Protein AF-A0A661R1H3-F1 (afdb_monomer_lite)

pLDDT: mean 83.52, std 19.3, range [31.16, 98.06]

Secondary structure (DSSP, 8-state):
------TTS-HHHHHHHHHHHHHHHHHHHHHHHTTPPP-TTTT---TTS-HHHHHHHHHHHHT-----GGGGGSS--HHHHHHHHHHHTT-EEEEE-SS-TTT-SEEEE--SS--EEEEETTS-HHHHHHHHHHHHHHHHHT--EEETS----S-TTHHHHHHHHHHHHHHHHT-

Foldseek 3Di:
DDDDDDPQADPLRVVVVVVVVVVLVVQLVVLVVVVHDFQCLFQQDDLPDDLLVVLVVVCVLLVHDPDDPVVVPPDDLVLVSLQVSCVVSQEAEAEDQSDDVLSFQKWWDEDRRYTYIYGYPVDPSVSRLLSVQLRVLCRSNNHTDTPNGDDPPPDVPPVVSSNVSSNSNSVSNVD

Sequence (175 aa):
LPGDVSTDFSPKLRYLIRRSRMRQEWLKEMQEFRGAQPLAYVASAGVNESIPELASRVRDLLGVSIAPRASWRQNHNPLRTWIDAVEKAGTFVFQSSDVNQDKMRGFALIDHLAPVILINGKDPSQARSFTLFHEFSHILLGKPGVSNVRFAYQGMGDTAQIEVFSNALAAEVLA

Radius of gyration: 16.46 Å; chains: 1; bounding box: 38×59×33 Å

Structure (mmCIF, N/CA/C/O backbone):
data_AF-A0A661R1H3-F1
#
_entry.id   AF-A0A661R1H3-F1
#
loop_
_atom_site.group_PDB
_atom_site.id
_atom_site.type_symbol
_atom_site.label_atom_id
_atom_site.label_alt_id
_atom_site.label_comp_id
_atom_site.label_asym_id
_atom_site.label_entity_id
_atom_site.label_seq_id
_atom_site.pdbx_PDB_ins_code
_atom_site.Cartn_x
_atom_site.Cartn_y
_atom_site.Cartn_z
_atom_site.occupancy
_atom_site.B_iso_or_equiv
_atom_site.auth_seq_id
_atom_site.auth_comp_id
_atom_site.auth_asym_id
_atom_site.auth_atom_id
_atom_site.pdbx_PDB_model_num
ATOM 1 N N . LEU A 1 1 ? -5.051 34.933 -16.926 1.00 34.53 1 LEU A N 1
ATOM 2 C CA . LEU A 1 1 ? -5.548 33.539 -16.946 1.00 34.53 1 LEU A CA 1
ATOM 3 C C . LEU A 1 1 ? -4.639 32.730 -16.034 1.00 34.53 1 LEU A C 1
ATOM 5 O O . LEU A 1 1 ? -3.515 32.474 -16.449 1.00 34.53 1 LEU A O 1
ATOM 9 N N . PRO A 1 2 ? -5.005 32.474 -14.770 1.00 35.66 2 PRO A N 1
ATOM 10 C CA . PRO A 1 2 ? -4.028 31.967 -13.821 1.00 35.66 2 PRO A CA 1
ATOM 11 C C . PRO A 1 2 ? -4.166 30.460 -13.592 1.00 35.66 2 PRO A C 1
ATOM 13 O O . PRO A 1 2 ? -5.233 29.983 -13.217 1.00 35.66 2 PRO A O 1
ATOM 16 N N . GLY A 1 3 ? -3.037 29.765 -13.744 1.00 31.16 3 GLY A N 1
ATOM 17 C CA . GLY A 1 3 ? -2.741 28.516 -13.0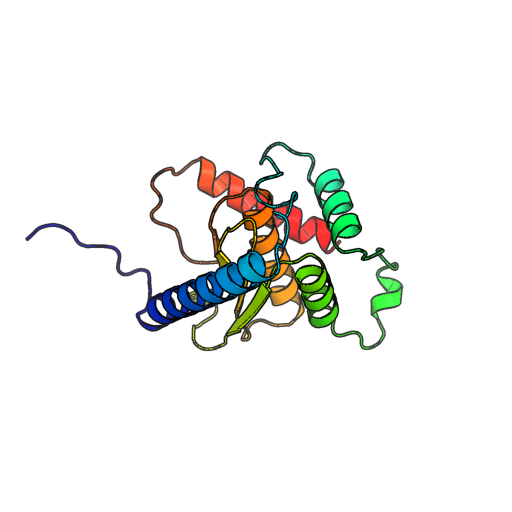43 1.00 31.16 3 GLY A CA 1
ATOM 18 C C . GLY A 1 3 ? -2.737 27.275 -13.923 1.00 31.16 3 GLY A C 1
ATOM 19 O O . GLY A 1 3 ? -3.716 26.543 -13.956 1.00 31.16 3 GLY A O 1
ATOM 20 N N . ASP A 1 4 ? -1.616 27.023 -14.593 1.00 40.38 4 ASP A N 1
ATOM 21 C CA . ASP A 1 4 ? -1.276 25.738 -15.204 1.00 40.38 4 ASP A CA 1
ATOM 22 C C . ASP A 1 4 ? -1.210 24.653 -14.109 1.00 40.38 4 ASP A C 1
ATOM 24 O O . ASP A 1 4 ? -0.231 24.534 -13.368 1.00 40.38 4 ASP A O 1
ATOM 28 N N . VAL A 1 5 ? -2.311 23.918 -13.924 1.00 39.88 5 VAL A N 1
ATOM 29 C CA . VAL A 1 5 ? -2.402 22.813 -12.963 1.00 39.88 5 VAL A CA 1
ATOM 30 C C . VAL A 1 5 ? -1.885 21.546 -13.645 1.00 39.88 5 VAL A C 1
ATOM 32 O O . VAL A 1 5 ? -2.637 20.867 -14.335 1.00 39.88 5 VAL A O 1
ATOM 35 N N . SER A 1 6 ? -0.596 21.255 -13.445 1.00 42.56 6 SER A N 1
ATOM 36 C CA . SER A 1 6 ? 0.076 19.950 -13.597 1.00 42.56 6 SER A CA 1
ATOM 37 C C . SER A 1 6 ? -0.531 18.971 -14.625 1.00 42.56 6 SER A C 1
ATOM 39 O O . SER A 1 6 ? -1.478 18.224 -14.366 1.00 42.56 6 SER A O 1
ATOM 41 N N . THR A 1 7 ? 0.119 18.884 -15.782 1.00 46.47 7 THR A N 1
ATOM 42 C CA . THR A 1 7 ? -0.123 17.923 -16.872 1.00 46.47 7 THR A CA 1
ATOM 43 C C . THR A 1 7 ? 0.238 16.459 -16.539 1.00 46.47 7 THR A C 1
ATOM 45 O O . THR A 1 7 ? 0.216 15.607 -17.428 1.00 46.47 7 THR A O 1
ATOM 48 N N . ASP A 1 8 ? 0.541 16.119 -15.279 1.00 57.91 8 ASP A N 1
ATOM 49 C CA . ASP A 1 8 ? 1.274 14.886 -14.939 1.00 57.91 8 ASP A CA 1
ATOM 50 C C . ASP A 1 8 ? 0.393 13.622 -14.805 1.00 57.91 8 ASP A C 1
ATOM 52 O O . ASP A 1 8 ? 0.844 12.493 -15.004 1.00 57.91 8 ASP A O 1
ATOM 56 N N . PHE A 1 9 ? -0.914 13.777 -14.568 1.00 67.25 9 PHE A N 1
ATOM 57 C CA . PHE A 1 9 ? -1.843 12.642 -14.531 1.00 67.25 9 PHE A CA 1
ATOM 58 C C . PHE A 1 9 ? -2.568 12.464 -15.869 1.00 67.25 9 PHE A C 1
ATOM 60 O O . PHE A 1 9 ? -3.327 13.327 -16.311 1.00 67.25 9 PHE A O 1
ATOM 67 N N . SER A 1 10 ? -2.429 11.295 -16.501 1.00 80.94 10 SER A N 1
ATOM 68 C CA . SER A 1 10 ? -3.278 10.966 -17.655 1.00 80.94 10 SER A CA 1
ATOM 69 C C . SER A 1 10 ? -4.758 10.863 -17.229 1.00 80.94 10 SER A C 1
ATOM 71 O O . SER A 1 10 ? -5.041 10.440 -16.102 1.00 80.94 10 SER A O 1
ATOM 73 N N . PRO A 1 11 ? -5.734 11.176 -18.107 1.00 86.56 11 PRO A N 1
ATOM 74 C CA . PRO A 1 11 ? -7.157 10.981 -17.809 1.00 86.56 11 PRO A CA 1
ATOM 75 C C . PRO A 1 11 ? -7.484 9.561 -17.325 1.00 86.56 11 PRO A C 1
ATOM 77 O O . PRO A 1 11 ? -8.294 9.385 -16.416 1.00 86.56 11 PRO A O 1
ATOM 80 N N . LYS A 1 12 ? -6.792 8.555 -17.878 1.00 87.50 12 LYS A N 1
ATOM 81 C CA . LYS A 1 12 ? -6.911 7.150 -17.468 1.00 87.50 12 LYS A CA 1
ATOM 82 C C . LYS A 1 12 ? -6.473 6.933 -16.020 1.00 87.50 12 LYS A C 1
ATOM 84 O O . LYS A 1 12 ? -7.169 6.247 -15.278 1.00 87.50 12 LYS A O 1
ATOM 89 N N . LEU A 1 13 ? -5.363 7.542 -15.601 1.00 86.44 13 LEU A N 1
ATOM 90 C CA . LEU A 1 13 ? -4.878 7.415 -14.228 1.00 86.44 13 LEU A CA 1
ATOM 91 C C . LEU A 1 13 ? -5.797 8.128 -13.228 1.00 86.44 13 LEU A C 1
ATOM 93 O O . LEU A 1 13 ? -6.135 7.545 -12.202 1.00 86.44 13 LEU A O 1
ATOM 97 N N . ARG A 1 14 ? -6.292 9.333 -13.552 1.00 87.50 14 ARG A N 1
ATOM 98 C CA . ARG A 1 14 ? -7.302 10.014 -12.715 1.00 87.50 14 ARG A CA 1
ATOM 99 C C . ARG A 1 14 ? -8.565 9.174 -12.549 1.00 87.50 14 ARG A C 1
ATOM 101 O O . ARG A 1 14 ? -9.081 9.042 -11.441 1.00 87.50 14 ARG A O 1
ATOM 108 N N . TYR A 1 15 ? -9.053 8.595 -13.646 1.00 90.50 15 TYR A N 1
ATOM 109 C CA . TYR A 1 15 ? -10.211 7.709 -13.613 1.00 90.50 15 TYR A CA 1
ATOM 110 C C . TYR A 1 15 ? -9.959 6.483 -12.729 1.00 90.50 15 TYR A C 1
ATOM 112 O O . TYR A 1 15 ? -10.816 6.135 -11.917 1.00 90.50 15 TYR A O 1
ATOM 120 N N . LEU A 1 16 ? -8.781 5.864 -12.843 1.00 91.19 16 LEU A N 1
ATOM 121 C CA . LEU A 1 16 ? -8.407 4.703 -12.041 1.00 91.19 16 LEU A CA 1
ATOM 122 C C . LEU A 1 16 ? -8.353 5.032 -10.544 1.00 91.19 16 LEU A C 1
ATOM 124 O O . LEU A 1 16 ? -8.956 4.309 -9.757 1.00 91.19 16 LEU A O 1
ATOM 128 N N . ILE A 1 17 ? -7.717 6.143 -10.160 1.00 89.62 17 ILE A N 1
ATOM 129 C CA . ILE A 1 17 ? -7.661 6.599 -8.761 1.00 89.62 17 ILE A CA 1
ATOM 130 C C . ILE A 1 17 ? -9.072 6.849 -8.225 1.00 89.62 17 ILE A C 1
ATOM 132 O O . ILE A 1 17 ? -9.422 6.351 -7.157 1.00 89.62 17 ILE A O 1
ATOM 136 N N . ARG A 1 18 ? -9.919 7.559 -8.983 1.00 91.06 18 ARG A N 1
ATOM 137 C CA . ARG A 1 18 ? -11.317 7.801 -8.596 1.00 91.06 18 ARG A CA 1
ATOM 138 C C . ARG A 1 18 ? -12.083 6.491 -8.408 1.00 91.06 18 ARG A C 1
ATOM 140 O O . ARG A 1 18 ? -12.797 6.339 -7.423 1.00 91.06 18 ARG A O 1
ATOM 147 N N . ARG A 1 19 ? -11.921 5.535 -9.329 1.00 94.38 19 ARG A N 1
ATOM 148 C CA . ARG A 1 19 ? -12.550 4.208 -9.240 1.00 94.38 19 ARG A CA 1
ATOM 149 C C . ARG A 1 19 ? -12.089 3.445 -8.000 1.00 94.38 19 ARG A C 1
ATOM 151 O O . ARG A 1 19 ? -12.924 2.844 -7.335 1.00 94.38 19 ARG A O 1
ATOM 158 N N . SER A 1 20 ? -10.798 3.480 -7.679 1.00 93.75 20 SER A N 1
ATOM 159 C CA . SER A 1 20 ? -10.266 2.823 -6.483 1.00 93.75 20 SER A CA 1
ATOM 160 C C . SER A 1 20 ? -10.758 3.475 -5.192 1.00 93.75 20 SER A C 1
ATOM 162 O O . SER A 1 20 ? -11.108 2.748 -4.272 1.00 93.75 20 SER A O 1
ATOM 164 N N . ARG A 1 21 ? -10.887 4.809 -5.141 1.00 93.38 21 ARG A N 1
ATOM 165 C CA . ARG A 1 21 ? -11.481 5.509 -3.987 1.00 93.38 21 ARG A CA 1
ATOM 166 C C . ARG A 1 21 ? -12.943 5.130 -3.761 1.00 93.38 21 ARG A C 1
ATOM 168 O O . ARG A 1 21 ? -13.314 4.827 -2.639 1.00 93.38 21 ARG A O 1
ATOM 175 N N . MET A 1 22 ? -13.751 5.064 -4.822 1.00 95.81 22 MET A N 1
ATOM 176 C CA . MET A 1 22 ? -15.145 4.609 -4.698 1.00 95.81 22 MET A CA 1
ATOM 177 C C . MET A 1 22 ? -15.237 3.166 -4.177 1.00 95.81 22 MET A C 1
ATOM 179 O O . MET A 1 22 ? -16.116 2.852 -3.385 1.00 95.81 22 MET A O 1
ATOM 183 N N . ARG A 1 23 ? -14.322 2.283 -4.600 1.00 96.88 23 ARG A N 1
ATOM 184 C CA . ARG A 1 23 ? -14.252 0.910 -4.074 1.00 96.88 23 ARG A CA 1
ATOM 185 C C . ARG A 1 23 ? -13.825 0.872 -2.611 1.00 96.88 23 ARG A C 1
ATOM 187 O O . ARG A 1 23 ? -14.380 0.080 -1.865 1.00 96.88 23 ARG A O 1
ATOM 194 N N . GLN A 1 24 ? -12.848 1.692 -2.227 1.00 97.38 24 GLN A N 1
ATOM 195 C CA . GLN A 1 24 ? -12.394 1.795 -0.844 1.00 97.38 24 GLN A CA 1
ATOM 196 C C . GLN A 1 24 ? -13.538 2.215 0.079 1.00 97.38 24 GLN A C 1
ATOM 198 O O . GLN A 1 24 ? -13.718 1.587 1.113 1.00 97.38 24 GLN A O 1
ATOM 203 N N . GLU A 1 25 ? -14.328 3.214 -0.322 1.00 97.38 25 GLU A N 1
ATOM 204 C CA . GLU A 1 25 ? -15.476 3.676 0.464 1.00 97.38 25 GLU A CA 1
ATOM 205 C C . GLU A 1 25 ? -16.484 2.545 0.690 1.00 97.38 25 GLU A C 1
ATOM 207 O O . GLU A 1 25 ? -16.840 2.237 1.820 1.00 97.38 25 GLU A O 1
ATOM 212 N N . TRP A 1 26 ? -16.849 1.827 -0.373 1.00 98.00 26 TRP A N 1
ATOM 213 C CA . TRP A 1 26 ? -17.760 0.690 -0.254 1.00 98.00 26 TRP A CA 1
ATOM 214 C C . TRP A 1 26 ? -17.197 -0.447 0.619 1.00 98.00 26 TRP A C 1
ATOM 216 O O . TRP A 1 26 ? -17.920 -1.064 1.401 1.00 98.00 26 TRP A O 1
ATOM 226 N N . LEU A 1 27 ? -15.896 -0.735 0.510 1.00 97.81 27 LEU A N 1
ATOM 227 C CA . LEU A 1 27 ? -15.231 -1.712 1.375 1.00 97.81 27 LEU A CA 1
ATOM 228 C C . LEU A 1 27 ? -15.247 -1.265 2.836 1.00 97.81 27 LEU A C 1
ATOM 230 O O . LEU A 1 27 ? -15.504 -2.081 3.715 1.00 97.81 27 LEU A O 1
ATOM 234 N N . LYS A 1 28 ? -15.005 0.020 3.093 1.00 97.12 28 LYS A N 1
ATOM 235 C CA . LYS A 1 28 ? -15.057 0.604 4.428 1.00 97.12 28 LYS A CA 1
ATOM 236 C C . LYS A 1 28 ? -16.452 0.478 5.033 1.00 97.12 28 LYS A C 1
ATOM 238 O O . LYS A 1 28 ? -16.563 -0.080 6.119 1.00 97.12 28 LYS A O 1
ATOM 243 N N . GLU A 1 29 ? -17.498 0.873 4.307 1.00 98.00 29 GLU A N 1
ATOM 244 C CA . GLU A 1 29 ? -18.895 0.705 4.735 1.00 98.00 29 GLU A CA 1
ATOM 245 C C . GLU A 1 29 ? -19.200 -0.760 5.098 1.00 98.00 29 GLU A C 1
ATOM 247 O O . GLU A 1 29 ? -19.844 -1.051 6.107 1.00 98.00 29 GLU A O 1
ATOM 252 N N . MET A 1 30 ? -18.693 -1.717 4.310 1.00 97.62 30 MET A N 1
ATOM 253 C CA . MET A 1 30 ? -18.850 -3.147 4.596 1.00 97.62 30 MET A CA 1
ATOM 254 C C . MET A 1 30 ? -18.109 -3.598 5.858 1.00 97.62 30 MET A C 1
ATOM 256 O O . MET A 1 30 ? -18.624 -4.437 6.601 1.00 97.62 30 MET A O 1
ATOM 260 N N . GLN A 1 31 ? -16.913 -3.070 6.106 1.00 97.62 31 GLN A N 1
ATOM 261 C CA . GLN A 1 31 ? -16.124 -3.371 7.302 1.00 97.62 31 GLN A CA 1
ATOM 262 C C . GLN A 1 31 ? -16.777 -2.775 8.555 1.00 97.62 31 GLN A C 1
ATOM 264 O O . GLN A 1 31 ? -16.898 -3.466 9.568 1.00 97.62 31 GLN A O 1
ATOM 269 N N . GLU A 1 32 ? -17.282 -1.544 8.464 1.00 97.38 32 GLU A N 1
ATOM 270 C CA . GLU A 1 32 ? -18.050 -0.879 9.520 1.00 97.38 32 GLU A CA 1
ATOM 271 C C . GLU A 1 32 ? -19.331 -1.653 9.849 1.00 97.38 32 GLU A C 1
ATOM 273 O O . GLU A 1 32 ? -19.580 -1.967 11.013 1.00 97.38 32 GLU A O 1
ATOM 278 N N . PHE A 1 33 ? -20.096 -2.061 8.831 1.00 97.69 33 PHE A N 1
ATOM 279 C CA . PHE A 1 33 ? -21.304 -2.873 9.010 1.00 97.69 33 PHE A CA 1
ATOM 280 C C . PHE A 1 33 ? -21.024 -4.208 9.721 1.00 97.69 33 PHE A C 1
ATOM 282 O O . PHE A 1 33 ? -21.853 -4.700 10.485 1.00 97.69 33 PHE A O 1
ATOM 289 N N . ARG A 1 34 ? -19.845 -4.798 9.495 1.00 96.44 34 ARG A N 1
ATOM 290 C CA . ARG A 1 34 ? -19.401 -6.041 10.150 1.00 96.44 34 ARG A CA 1
ATOM 291 C C . ARG A 1 34 ? -18.824 -5.829 11.553 1.00 96.44 34 ARG A C 1
ATOM 293 O O . ARG A 1 34 ? -18.462 -6.813 12.193 1.00 96.44 34 ARG A O 1
ATOM 300 N N . GLY A 1 35 ? -18.707 -4.588 12.025 1.00 96.56 35 GLY A N 1
ATOM 301 C CA . GLY A 1 35 ? -18.064 -4.272 13.302 1.00 96.56 35 GLY A CA 1
ATOM 302 C C . GLY A 1 35 ? -16.561 -4.573 13.315 1.00 96.56 35 GLY A C 1
ATOM 303 O O . GLY A 1 35 ? -16.006 -4.901 14.369 1.00 96.56 35 GLY A O 1
ATOM 304 N N . ALA A 1 36 ? -15.906 -4.508 12.150 1.00 96.12 36 ALA A N 1
ATOM 305 C CA . ALA A 1 36 ? -14.471 -4.730 12.039 1.00 96.12 36 ALA A CA 1
ATOM 306 C C . ALA A 1 36 ? -13.698 -3.720 12.898 1.00 96.12 36 ALA A C 1
ATOM 308 O O . ALA A 1 36 ? -14.075 -2.554 13.015 1.00 96.12 36 ALA A O 1
ATOM 309 N N . GLN A 1 37 ? -12.603 -4.177 13.500 1.00 97.38 37 GLN A N 1
ATOM 310 C CA . GLN A 1 37 ? -11.733 -3.310 14.285 1.00 97.38 37 GLN A CA 1
ATOM 311 C C . GLN A 1 37 ? -10.684 -2.635 13.390 1.00 97.38 37 GLN A C 1
ATOM 313 O O . GLN A 1 37 ? -10.247 -3.248 12.411 1.00 97.38 37 GLN A O 1
ATOM 318 N N . PRO A 1 38 ? -10.247 -1.409 13.732 1.00 97.44 38 PRO A N 1
ATOM 319 C CA . PRO A 1 38 ? -9.137 -0.747 13.060 1.00 97.44 38 PRO A CA 1
ATOM 320 C C . PRO A 1 38 ? -7.877 -1.618 13.008 1.00 97.44 38 PRO A C 1
ATOM 322 O O . PRO A 1 38 ? -7.456 -2.208 14.005 1.00 97.44 38 PRO A O 1
ATOM 325 N N . LEU A 1 39 ? -7.247 -1.662 11.840 1.00 97.81 39 LEU A N 1
ATOM 326 C CA . LEU A 1 39 ? -5.999 -2.366 11.593 1.00 97.81 39 LEU A CA 1
ATOM 327 C C . LEU A 1 39 ? -4.845 -1.605 12.253 1.00 97.81 39 LEU A C 1
ATOM 329 O O . LEU A 1 39 ? -4.475 -0.509 11.829 1.00 97.81 39 LEU A O 1
ATOM 333 N N . ALA A 1 40 ? -4.263 -2.208 13.290 1.00 97.31 40 ALA A N 1
ATOM 334 C CA . ALA A 1 40 ? -3.260 -1.571 14.143 1.00 97.31 40 ALA A CA 1
ATOM 335 C C . ALA A 1 40 ? -1.924 -1.261 13.442 1.00 97.31 40 ALA A C 1
ATOM 337 O O . ALA A 1 40 ? -1.156 -0.453 13.951 1.00 97.31 40 ALA A O 1
ATOM 338 N N . TYR A 1 41 ? -1.634 -1.894 12.299 1.00 97.50 41 TYR A N 1
ATOM 339 C CA . TYR A 1 41 ? -0.405 -1.643 11.536 1.00 97.50 41 TYR A CA 1
ATOM 340 C C . TYR A 1 41 ? -0.498 -0.420 10.614 1.00 97.50 41 TYR A C 1
ATOM 342 O O . TYR A 1 41 ? 0.518 0.057 10.112 1.00 97.50 41 TYR A O 1
ATOM 350 N N . VAL A 1 42 ? -1.702 0.087 10.340 1.00 96.69 42 VAL A N 1
ATOM 351 C CA . VAL A 1 42 ? -1.863 1.276 9.497 1.00 96.69 42 VAL A CA 1
ATOM 352 C C . VAL A 1 42 ? -1.354 2.485 10.277 1.00 96.69 42 VAL A C 1
ATOM 354 O O . VAL A 1 42 ? -1.774 2.700 11.412 1.00 96.69 42 VAL A O 1
ATOM 357 N N . ALA A 1 43 ? -0.463 3.274 9.668 1.00 95.12 43 ALA A N 1
ATOM 358 C CA . ALA A 1 43 ? 0.199 4.414 10.312 1.00 95.12 43 ALA A CA 1
ATOM 359 C C . ALA A 1 43 ? 0.961 4.061 11.610 1.00 95.12 43 ALA A C 1
ATOM 361 O O . ALA A 1 43 ? 1.087 4.896 12.506 1.00 95.12 43 ALA A O 1
ATOM 362 N N . SER A 1 44 ? 1.460 2.827 11.727 1.00 96.19 44 SER A N 1
ATOM 363 C CA . SER A 1 44 ? 2.173 2.345 12.913 1.00 96.19 44 SER A CA 1
ATOM 364 C C . SER A 1 44 ? 3.696 2.468 12.827 1.00 96.19 44 SER A C 1
ATOM 366 O O . SER A 1 44 ? 4.368 2.087 13.784 1.00 96.19 44 SER A O 1
ATOM 368 N N . ALA A 1 45 ? 4.247 2.885 11.682 1.00 95.62 45 ALA A N 1
ATOM 369 C CA . ALA A 1 45 ? 5.685 2.933 11.439 1.00 95.62 45 ALA A CA 1
ATOM 370 C C . ALA A 1 45 ? 6.216 4.362 11.244 1.00 95.62 45 ALA A C 1
ATOM 372 O O . ALA A 1 45 ? 5.534 5.231 10.700 1.00 95.62 45 ALA A O 1
ATOM 373 N N . GLY A 1 46 ? 7.469 4.588 11.639 1.00 92.62 46 GLY A N 1
ATOM 374 C CA . GLY A 1 46 ? 8.226 5.813 11.379 1.00 92.62 46 GLY A CA 1
ATOM 375 C C . GLY A 1 46 ? 9.406 5.602 10.426 1.00 92.62 46 GLY A C 1
ATOM 376 O O . GLY A 1 46 ? 10.060 4.564 10.441 1.00 92.62 46 GLY A O 1
ATOM 377 N N . VAL A 1 47 ? 9.753 6.636 9.650 1.00 91.88 47 VAL A N 1
ATOM 378 C CA . VAL A 1 47 ? 10.874 6.611 8.677 1.00 91.88 47 VAL A CA 1
ATOM 379 C C . VAL A 1 47 ? 12.269 6.438 9.300 1.00 91.88 47 VAL A C 1
ATOM 381 O O . VAL A 1 47 ? 13.245 6.259 8.577 1.00 91.88 47 VAL A O 1
ATOM 384 N N . ASN A 1 48 ? 12.373 6.505 10.629 1.00 92.38 48 ASN A N 1
ATOM 385 C CA . ASN A 1 48 ? 13.619 6.322 11.378 1.00 92.38 48 ASN A CA 1
ATOM 386 C C . ASN A 1 48 ? 13.735 4.921 12.009 1.00 92.38 48 ASN A C 1
ATOM 388 O O . ASN A 1 48 ? 14.692 4.665 12.737 1.00 92.38 48 ASN A O 1
ATOM 392 N N . GLU A 1 49 ? 12.762 4.031 11.787 1.00 93.94 49 GLU A N 1
ATOM 393 C CA . GLU A 1 49 ? 12.823 2.653 12.283 1.00 93.94 49 GLU A CA 1
ATOM 394 C C . GLU A 1 49 ? 13.888 1.821 11.560 1.00 93.94 49 GLU A C 1
ATOM 396 O O . GLU A 1 49 ? 14.223 2.053 10.396 1.00 93.94 49 GLU A O 1
ATOM 401 N N . SER A 1 50 ? 14.400 0.807 12.258 1.00 97.00 50 SER A N 1
ATOM 402 C CA . SER A 1 50 ? 15.317 -0.181 11.694 1.00 97.00 50 SER A CA 1
ATOM 403 C C . SER A 1 50 ? 14.610 -0.998 10.609 1.00 97.00 50 SER A C 1
ATOM 405 O O . SER A 1 50 ? 13.665 -1.737 10.889 1.00 97.00 50 SER A O 1
ATOM 407 N N . ILE A 1 51 ? 15.079 -0.881 9.361 1.00 97.50 51 ILE A N 1
ATOM 408 C CA . ILE A 1 51 ? 14.521 -1.609 8.210 1.00 97.50 51 ILE A CA 1
ATOM 409 C C . ILE A 1 51 ? 14.504 -3.135 8.437 1.00 97.50 51 ILE A C 1
ATOM 411 O O . ILE A 1 51 ? 13.447 -3.728 8.213 1.00 97.50 51 ILE A O 1
ATOM 415 N N . PRO A 1 52 ? 15.580 -3.783 8.935 1.00 96.44 52 PRO A N 1
ATOM 416 C CA . PRO A 1 52 ? 15.554 -5.220 9.228 1.00 96.44 52 PRO A CA 1
ATOM 417 C C . PRO A 1 52 ? 14.498 -5.624 10.265 1.00 96.44 52 PRO A C 1
ATOM 419 O O . PRO A 1 52 ? 13.791 -6.616 10.081 1.00 96.44 52 PRO A O 1
ATOM 422 N N . GLU A 1 53 ? 14.351 -4.849 11.342 1.00 96.25 53 GLU A N 1
ATOM 423 C CA . GLU A 1 53 ? 13.369 -5.137 12.396 1.00 96.25 53 GLU A CA 1
ATOM 424 C C . GLU A 1 53 ? 11.942 -4.953 11.878 1.00 96.25 53 GLU A C 1
ATOM 426 O O . GLU A 1 53 ? 11.088 -5.820 12.079 1.00 96.25 53 GLU A O 1
ATOM 431 N N . LEU A 1 54 ? 11.685 -3.861 11.150 1.00 96.94 54 LEU A N 1
ATOM 432 C CA . LEU A 1 54 ? 10.385 -3.605 10.542 1.00 96.94 54 LEU A CA 1
ATOM 433 C C . LEU A 1 54 ? 10.027 -4.682 9.513 1.00 96.94 54 LEU A C 1
ATOM 435 O O . LEU A 1 54 ? 8.898 -5.167 9.511 1.00 96.94 54 LEU A O 1
ATOM 439 N N . ALA A 1 55 ? 10.976 -5.106 8.679 1.00 95.62 55 ALA A N 1
ATOM 440 C CA . ALA A 1 55 ? 10.758 -6.183 7.721 1.00 95.62 55 ALA A CA 1
ATOM 441 C C . ALA A 1 55 ? 10.429 -7.512 8.414 1.00 95.62 55 ALA A C 1
ATOM 443 O O . ALA A 1 55 ? 9.547 -8.234 7.948 1.00 95.62 55 ALA A O 1
ATOM 444 N N . SER A 1 56 ? 11.078 -7.823 9.545 1.00 93.81 56 SER A N 1
ATOM 445 C CA . SER A 1 56 ? 10.710 -8.980 10.372 1.00 93.81 56 SER A CA 1
ATOM 446 C C . SER A 1 56 ? 9.265 -8.873 10.854 1.00 93.81 56 SER A C 1
ATOM 448 O O . SER A 1 56 ? 8.477 -9.779 10.594 1.00 93.81 56 SER A O 1
ATOM 450 N N . ARG A 1 57 ? 8.875 -7.731 11.444 1.00 95.19 57 ARG A N 1
ATOM 451 C CA . ARG A 1 57 ? 7.489 -7.502 11.894 1.00 95.19 57 ARG A CA 1
ATOM 452 C C . ARG A 1 57 ? 6.477 -7.633 10.759 1.00 95.19 57 ARG A C 1
ATOM 454 O O . ARG A 1 57 ? 5.386 -8.146 10.977 1.00 95.19 57 ARG A O 1
ATOM 461 N N . VAL A 1 58 ? 6.816 -7.159 9.558 1.00 95.69 58 VAL A N 1
ATOM 462 C CA . VAL A 1 58 ? 5.954 -7.295 8.376 1.00 95.69 58 VAL A CA 1
ATOM 463 C C . VAL A 1 58 ? 5.787 -8.764 8.001 1.00 95.69 58 VAL A C 1
ATOM 465 O O . VAL A 1 58 ? 4.663 -9.204 7.783 1.00 95.69 58 VAL A O 1
ATOM 468 N N . ARG A 1 59 ? 6.863 -9.554 7.960 1.00 92.38 59 ARG A N 1
ATOM 469 C CA . ARG A 1 59 ? 6.760 -10.994 7.669 1.00 92.38 59 ARG A CA 1
ATOM 470 C C . ARG A 1 59 ? 5.943 -11.737 8.729 1.00 92.38 59 ARG A C 1
ATOM 472 O O . ARG A 1 59 ? 5.104 -12.562 8.361 1.00 92.38 59 ARG A O 1
ATOM 479 N N . ASP A 1 60 ? 6.123 -11.387 10.002 1.00 93.12 60 ASP A N 1
ATOM 480 C CA . ASP A 1 60 ? 5.353 -11.937 11.122 1.00 93.12 60 ASP A CA 1
ATOM 481 C C . ASP A 1 60 ? 3.861 -11.588 11.003 1.00 93.12 60 ASP A C 1
ATOM 483 O O . ASP A 1 60 ? 3.011 -12.474 11.091 1.00 93.12 60 ASP A O 1
ATOM 487 N N . LEU A 1 61 ? 3.537 -10.320 10.714 1.00 94.56 61 LEU A N 1
ATOM 488 C CA . LEU A 1 61 ? 2.171 -9.845 10.457 1.00 94.56 61 LEU A CA 1
ATOM 489 C C . LEU A 1 61 ? 1.503 -10.619 9.313 1.00 94.56 61 LEU A C 1
ATOM 491 O O . LEU A 1 61 ? 0.330 -10.976 9.400 1.00 94.56 61 LEU A O 1
ATOM 495 N N . LEU A 1 62 ? 2.248 -10.871 8.238 1.00 92.44 62 LEU A N 1
ATOM 496 C CA . LEU A 1 62 ? 1.752 -11.572 7.055 1.00 92.44 62 LEU A CA 1
ATOM 497 C C . LEU A 1 62 ? 1.728 -13.098 7.230 1.00 92.44 62 LEU A C 1
ATOM 499 O O . LEU A 1 62 ? 1.195 -13.806 6.374 1.00 92.44 62 LEU A O 1
ATOM 503 N N . GLY A 1 63 ? 2.284 -13.618 8.329 1.00 86.19 63 GLY A N 1
ATOM 504 C CA . GLY A 1 63 ? 2.369 -15.050 8.599 1.00 86.19 63 GLY A CA 1
ATOM 505 C C . GLY A 1 63 ? 3.211 -15.809 7.572 1.00 86.19 63 GLY A C 1
ATOM 506 O O . GLY A 1 63 ? 2.947 -16.986 7.319 1.00 86.19 63 GLY A O 1
ATOM 507 N N . VAL A 1 64 ? 4.192 -15.147 6.950 1.00 75.31 64 VAL A N 1
ATOM 508 C CA . VAL A 1 64 ? 5.072 -15.760 5.949 1.00 75.31 64 VAL A CA 1
ATOM 509 C C . VAL A 1 64 ? 6.430 -16.020 6.582 1.00 75.31 64 VAL A C 1
ATOM 511 O O . VAL A 1 64 ? 7.180 -15.089 6.869 1.00 75.31 64 VAL A O 1
ATOM 514 N N . SER A 1 65 ? 6.774 -17.295 6.773 1.00 62.69 65 SER A N 1
ATOM 515 C CA . SER A 1 65 ? 8.141 -17.659 7.136 1.00 62.69 65 SER A CA 1
ATOM 516 C C . SER A 1 65 ? 9.030 -17.608 5.895 1.00 62.69 65 SER A C 1
ATOM 518 O O . SER A 1 65 ? 8.638 -18.027 4.801 1.00 62.69 65 SER A O 1
ATOM 520 N N . ILE A 1 66 ? 10.248 -17.087 6.049 1.00 56.03 66 ILE A N 1
ATOM 521 C CA . ILE A 1 66 ? 11.256 -17.143 4.991 1.00 56.03 66 ILE A CA 1
ATOM 522 C C . ILE A 1 66 ? 11.686 -18.605 4.870 1.00 56.03 66 ILE A C 1
ATOM 524 O O . ILE A 1 66 ? 12.617 -19.059 5.535 1.00 56.03 66 ILE A O 1
ATOM 528 N N . ALA A 1 67 ? 11.013 -19.378 4.022 1.00 52.31 67 ALA A N 1
ATOM 529 C CA . ALA A 1 67 ? 11.613 -20.609 3.544 1.00 52.31 67 ALA A CA 1
ATOM 530 C C . ALA A 1 67 ? 12.905 -20.218 2.794 1.00 52.31 67 ALA A C 1
ATOM 532 O O . ALA A 1 67 ? 12.868 -19.264 2.004 1.00 52.31 67 ALA A O 1
ATOM 533 N N . PRO A 1 68 ? 14.050 -20.898 3.013 1.00 52.22 68 PRO A N 1
ATOM 534 C CA . PRO A 1 68 ? 15.315 -20.542 2.371 1.00 52.22 68 PRO A CA 1
ATOM 535 C C . PRO A 1 68 ? 15.117 -20.379 0.862 1.00 52.22 68 PRO A C 1
ATOM 537 O O . PRO A 1 68 ? 14.451 -21.226 0.265 1.00 52.22 68 PRO A O 1
ATOM 540 N N . ARG A 1 69 ? 15.696 -19.349 0.220 1.00 49.97 69 ARG A N 1
ATOM 541 C CA . ARG A 1 69 ? 15.538 -19.070 -1.233 1.00 49.97 69 ARG A CA 1
ATOM 542 C C . ARG A 1 69 ? 15.714 -20.304 -2.133 1.00 49.97 69 ARG A C 1
ATOM 544 O O . ARG A 1 69 ? 15.129 -20.372 -3.209 1.00 49.97 69 ARG A O 1
ATOM 551 N N . ALA A 1 70 ? 16.480 -21.301 -1.686 1.00 47.34 70 ALA A N 1
ATOM 552 C CA . ALA A 1 70 ? 16.632 -22.597 -2.347 1.00 47.34 70 ALA A CA 1
ATOM 553 C C . ALA A 1 70 ? 15.303 -23.360 -2.565 1.00 47.34 70 ALA A C 1
ATOM 555 O O . ALA A 1 70 ? 15.165 -24.059 -3.566 1.00 47.34 70 ALA A O 1
ATOM 556 N N . SER A 1 71 ? 14.316 -23.191 -1.681 1.00 47.53 71 SER A N 1
ATOM 557 C CA . SER A 1 71 ? 12.984 -23.816 -1.753 1.00 47.53 71 SER A CA 1
ATOM 558 C C . SER A 1 71 ? 12.037 -23.157 -2.768 1.00 47.53 71 SER A C 1
ATOM 560 O O . SER A 1 71 ? 11.107 -23.798 -3.249 1.00 47.53 71 SER A O 1
ATOM 562 N N . TRP A 1 72 ? 12.315 -21.917 -3.185 1.00 49.75 72 TRP A N 1
ATOM 563 C CA . TRP A 1 72 ? 11.477 -21.152 -4.121 1.00 49.75 72 TRP A CA 1
ATOM 564 C C . TRP A 1 72 ? 11.659 -21.581 -5.587 1.00 49.75 72 TRP A C 1
ATOM 566 O O . TRP A 1 72 ? 10.976 -21.079 -6.478 1.00 49.75 72 TRP A O 1
ATOM 576 N N . ARG A 1 73 ? 12.571 -22.527 -5.862 1.00 47.78 73 ARG A N 1
ATOM 577 C CA . ARG A 1 73 ? 12.884 -23.022 -7.215 1.00 47.78 73 ARG A CA 1
ATOM 578 C C . ARG A 1 73 ? 11.801 -23.912 -7.837 1.00 47.78 73 ARG A C 1
ATOM 580 O O . ARG A 1 73 ? 11.935 -24.276 -9.001 1.00 47.78 73 ARG A O 1
ATOM 587 N N . GLN A 1 74 ? 10.737 -24.253 -7.113 1.00 43.53 74 GLN A N 1
ATOM 588 C CA . GLN A 1 74 ? 9.637 -25.059 -7.643 1.00 43.53 74 GLN A CA 1
ATOM 589 C C . GLN A 1 74 ? 8.370 -24.214 -7.783 1.00 43.53 74 GLN A C 1
ATOM 591 O O . GLN A 1 74 ? 7.674 -24.019 -6.799 1.00 43.53 74 GLN A O 1
ATOM 596 N N . ASN A 1 75 ? 8.079 -23.721 -8.993 1.00 43.34 75 ASN A N 1
ATOM 597 C CA . ASN A 1 75 ? 6.740 -23.372 -9.512 1.00 43.34 75 ASN A CA 1
ATOM 598 C C . ASN A 1 75 ? 5.730 -22.656 -8.582 1.00 43.34 75 ASN A C 1
ATOM 600 O O . ASN A 1 75 ? 4.523 -22.777 -8.782 1.00 43.34 75 ASN A O 1
ATOM 604 N N . HIS A 1 76 ? 6.177 -21.875 -7.603 1.00 53.19 76 HIS A N 1
ATOM 605 C CA . HIS A 1 76 ? 5.297 -21.019 -6.814 1.00 53.19 76 HIS A CA 1
ATOM 606 C C . HIS A 1 76 ? 5.208 -19.670 -7.514 1.00 53.19 76 HIS A C 1
ATOM 608 O O . HIS A 1 76 ? 6.236 -19.066 -7.796 1.00 53.19 76 HIS A O 1
ATOM 614 N N . ASN A 1 77 ? 3.996 -19.199 -7.817 1.00 60.06 77 ASN A N 1
ATOM 615 C CA . ASN A 1 77 ? 3.782 -17.823 -8.255 1.00 60.06 77 ASN A CA 1
ATOM 616 C C . ASN A 1 77 ? 3.977 -16.913 -7.029 1.00 60.06 77 ASN A C 1
ATOM 618 O O . ASN A 1 77 ? 3.049 -16.797 -6.224 1.00 60.06 77 ASN A O 1
ATOM 622 N N . PRO A 1 78 ? 5.155 -16.284 -6.857 1.00 75.44 78 PRO A N 1
ATOM 623 C CA . PRO A 1 78 ? 5.497 -15.624 -5.604 1.00 75.44 78 PRO A CA 1
ATOM 624 C C . PRO A 1 78 ? 4.565 -14.441 -5.334 1.00 75.44 78 PRO A C 1
ATOM 626 O O . PRO A 1 78 ? 4.231 -14.167 -4.189 1.00 75.44 78 PRO A O 1
ATOM 629 N N . LEU A 1 79 ? 4.082 -13.770 -6.386 1.00 88.81 79 LEU A N 1
ATOM 630 C CA . LEU A 1 79 ? 3.176 -12.636 -6.249 1.00 88.81 79 LEU A CA 1
ATOM 631 C C . LEU A 1 79 ? 1.828 -13.046 -5.656 1.00 88.81 79 LEU A C 1
ATOM 633 O O . LEU A 1 79 ? 1.302 -12.318 -4.823 1.00 88.81 79 LEU A O 1
ATOM 637 N N . ARG A 1 80 ? 1.258 -14.186 -6.072 1.00 89.94 80 ARG A N 1
ATOM 638 C CA . ARG A 1 80 ? -0.054 -14.607 -5.561 1.00 89.94 80 ARG A CA 1
ATOM 639 C C . ARG A 1 80 ? 0.005 -14.877 -4.060 1.00 89.94 80 ARG A C 1
ATOM 641 O O . ARG A 1 80 ? -0.849 -14.375 -3.344 1.00 89.94 80 ARG A O 1
ATOM 648 N N . THR A 1 81 ? 1.046 -15.569 -3.599 1.00 88.94 81 THR A N 1
ATOM 649 C CA . THR A 1 81 ? 1.281 -15.817 -2.171 1.00 88.94 81 THR A CA 1
ATOM 650 C C . THR A 1 81 ? 1.376 -14.515 -1.378 1.00 88.94 81 THR A C 1
ATOM 652 O O . THR A 1 81 ? 0.768 -14.400 -0.319 1.00 88.94 81 THR A O 1
ATOM 655 N N . TRP A 1 82 ? 2.095 -13.514 -1.898 1.00 92.75 82 TRP A N 1
ATOM 656 C CA . TRP A 1 82 ? 2.202 -12.217 -1.231 1.00 92.75 82 TRP A CA 1
ATOM 657 C C . TRP A 1 82 ? 0.883 -11.447 -1.205 1.00 92.75 82 TRP A C 1
ATOM 659 O O . TRP A 1 82 ? 0.541 -10.880 -0.173 1.00 92.75 82 TRP A O 1
ATOM 669 N N . ILE A 1 83 ? 0.129 -11.457 -2.307 1.00 95.81 83 ILE A N 1
ATOM 670 C CA . ILE A 1 83 ? -1.203 -10.845 -2.359 1.00 95.81 83 ILE A CA 1
ATOM 671 C C . ILE A 1 83 ? -2.123 -11.501 -1.329 1.00 95.81 83 ILE A C 1
ATOM 673 O O . ILE A 1 83 ? -2.705 -10.793 -0.517 1.00 95.81 83 ILE A O 1
ATOM 677 N N . ASP A 1 84 ? -2.199 -12.833 -1.313 1.00 94.31 84 ASP A N 1
ATOM 678 C CA . ASP A 1 84 ? -3.070 -13.563 -0.388 1.00 94.31 84 ASP A CA 1
ATOM 679 C C . ASP A 1 84 ? -2.695 -13.279 1.080 1.00 94.31 84 ASP A C 1
ATOM 681 O O . ASP A 1 84 ? -3.574 -13.119 1.925 1.00 94.31 84 ASP A O 1
ATOM 685 N N . ALA A 1 85 ? -1.400 -13.162 1.392 1.00 94.69 85 ALA A N 1
ATOM 686 C CA . ALA A 1 85 ? -0.934 -12.819 2.734 1.00 94.69 85 ALA A CA 1
ATOM 687 C C . ALA A 1 85 ? -1.317 -11.382 3.142 1.00 94.69 85 ALA A C 1
ATOM 689 O O . ALA A 1 85 ? -1.817 -11.166 4.247 1.00 94.69 85 ALA A O 1
ATOM 690 N N . VAL A 1 86 ? -1.135 -10.409 2.243 1.00 97.19 86 VAL A N 1
ATOM 691 C CA . VAL A 1 86 ? -1.499 -8.997 2.468 1.00 97.19 86 VAL A CA 1
ATOM 692 C C . VAL A 1 86 ? -3.016 -8.828 2.616 1.00 97.19 86 VAL A C 1
ATOM 694 O O . VAL A 1 86 ? -3.472 -8.135 3.528 1.00 97.19 86 VAL A O 1
ATOM 697 N N . GLU A 1 87 ? -3.806 -9.517 1.789 1.00 97.25 87 GLU A N 1
ATOM 698 C CA . GLU A 1 87 ? -5.272 -9.512 1.873 1.00 97.25 87 GLU A CA 1
ATOM 699 C C . GLU A 1 87 ? -5.778 -10.175 3.151 1.00 97.25 87 GLU A C 1
ATOM 701 O O . GLU A 1 87 ? -6.683 -9.650 3.802 1.00 97.25 87 GLU A O 1
ATOM 706 N N . LYS A 1 88 ? -5.153 -11.277 3.581 1.00 96.19 88 LYS A N 1
ATOM 707 C CA . LYS A 1 88 ? -5.476 -11.928 4.857 1.00 96.19 88 LYS A CA 1
ATOM 708 C C . LYS A 1 88 ? -5.174 -11.035 6.065 1.00 96.19 88 LYS A C 1
ATOM 710 O O . LYS A 1 88 ? -5.882 -11.125 7.065 1.00 96.19 88 LYS A O 1
ATOM 715 N N . ALA A 1 89 ? -4.173 -10.159 5.968 1.00 96.44 89 ALA A N 1
ATOM 716 C CA . ALA A 1 89 ? -3.882 -9.140 6.977 1.00 96.44 89 ALA A CA 1
ATOM 717 C C . ALA A 1 89 ? -4.840 -7.929 6.921 1.00 96.44 89 ALA A C 1
ATOM 719 O O . ALA A 1 89 ? -4.726 -7.020 7.740 1.00 96.44 89 ALA A O 1
ATOM 720 N N . GLY A 1 90 ? -5.785 -7.884 5.977 1.00 96.56 90 GLY A N 1
ATOM 721 C CA . GLY A 1 90 ? -6.825 -6.853 5.899 1.00 96.56 90 GLY A CA 1
ATOM 722 C C . GLY A 1 90 ? -6.563 -5.720 4.904 1.00 96.56 90 GLY A C 1
ATOM 723 O O . GLY A 1 90 ? -7.389 -4.816 4.811 1.00 96.56 90 GLY A O 1
ATOM 724 N N . THR A 1 91 ? -5.461 -5.751 4.146 1.00 98.06 91 THR A N 1
ATOM 725 C CA . THR A 1 91 ? -5.216 -4.793 3.053 1.00 98.06 91 THR A CA 1
ATOM 726 C C . THR A 1 91 ? -5.742 -5.338 1.731 1.00 98.06 91 THR A C 1
ATOM 728 O O . THR A 1 91 ? -5.280 -6.364 1.252 1.00 98.06 91 THR A O 1
ATOM 731 N N . PHE A 1 92 ? -6.662 -4.627 1.088 1.00 97.94 92 PHE A N 1
ATOM 732 C CA . PHE A 1 92 ? -7.261 -5.052 -0.177 1.00 97.94 92 PHE A CA 1
ATOM 733 C C . PHE A 1 92 ? -6.328 -4.778 -1.359 1.00 97.94 92 PHE A C 1
ATOM 735 O O . PHE A 1 92 ? -5.869 -3.646 -1.532 1.00 97.94 92 PHE A O 1
ATOM 742 N N . VAL A 1 93 ? -6.085 -5.774 -2.218 1.00 97.88 93 VAL A N 1
ATOM 743 C CA . VAL A 1 93 ? -5.156 -5.627 -3.346 1.00 97.88 93 VAL A CA 1
ATOM 744 C C . VAL A 1 93 ? -5.890 -5.709 -4.683 1.00 97.88 93 VAL A C 1
ATOM 746 O O . VAL A 1 93 ? -6.486 -6.715 -5.056 1.00 97.88 93 VAL A O 1
ATOM 749 N N . PHE A 1 94 ? -5.790 -4.648 -5.479 1.00 96.44 94 PHE A N 1
ATOM 750 C CA . PHE A 1 94 ? -6.313 -4.608 -6.841 1.00 96.44 94 PHE A CA 1
ATOM 751 C C . PHE A 1 94 ? -5.196 -4.638 -7.877 1.00 96.44 94 PHE A C 1
ATOM 753 O O . PHE A 1 94 ? -4.113 -4.092 -7.684 1.00 96.44 94 PHE A O 1
ATOM 760 N N . GLN A 1 95 ? -5.492 -5.215 -9.040 1.00 94.62 95 GLN A N 1
ATOM 761 C CA . GLN A 1 95 ? -4.600 -5.189 -10.196 1.00 94.62 95 GLN A CA 1
ATOM 762 C C . GLN A 1 95 ? -5.287 -4.471 -11.359 1.00 94.62 95 GLN A C 1
ATOM 764 O O . GLN A 1 95 ? -6.481 -4.664 -11.601 1.00 94.62 95 GLN A O 1
ATOM 769 N N . SER A 1 96 ? -4.551 -3.633 -12.087 1.00 91.94 96 SER A N 1
ATOM 770 C CA . SER A 1 96 ? -5.041 -2.996 -13.317 1.00 91.94 96 SER A CA 1
ATOM 771 C C . SER A 1 96 ? -3.929 -2.893 -14.351 1.00 91.94 96 SER A C 1
ATOM 773 O O . SER A 1 96 ? -2.785 -2.616 -14.014 1.00 91.94 96 SER A O 1
ATOM 775 N N . SER A 1 97 ? -4.280 -3.069 -15.622 1.00 92.12 97 SER A N 1
ATOM 776 C CA . SER A 1 97 ? -3.386 -2.857 -16.768 1.00 92.12 97 SER A CA 1
ATOM 777 C C . SER A 1 97 ? -3.847 -1.675 -17.633 1.00 92.12 97 SER A C 1
ATOM 779 O O . SER A 1 97 ? -3.372 -1.488 -18.754 1.00 92.12 97 SER A O 1
ATOM 781 N N . ASP A 1 98 ? -4.765 -0.848 -17.122 1.00 86.88 98 ASP A N 1
ATOM 782 C CA . ASP A 1 98 ? -5.409 0.236 -17.879 1.00 86.88 98 ASP A CA 1
ATOM 783 C C . ASP A 1 98 ? -4.449 1.415 -18.145 1.00 86.88 98 ASP A C 1
ATOM 785 O O . ASP A 1 98 ? -4.623 2.185 -19.095 1.00 86.88 98 ASP A O 1
ATOM 789 N N . VAL A 1 99 ? -3.404 1.544 -17.322 1.00 85.00 99 VAL A N 1
ATOM 790 C CA . VAL A 1 99 ? -2.393 2.611 -17.363 1.00 85.00 99 VAL A CA 1
ATOM 791 C C . VAL A 1 99 ? -1.037 2.015 -17.766 1.00 85.00 99 VAL A C 1
ATOM 793 O O . VAL A 1 99 ? -0.768 0.834 -17.539 1.00 85.00 99 VAL A O 1
ATOM 796 N N . ASN A 1 100 ? -0.194 2.781 -18.464 1.00 81.75 100 ASN A N 1
ATOM 797 C CA . ASN A 1 100 ? 1.177 2.349 -18.763 1.00 81.75 100 ASN A CA 1
ATOM 798 C C . ASN A 1 100 ? 2.010 2.339 -17.461 1.00 81.75 100 ASN A C 1
ATOM 800 O O . ASN A 1 100 ? 1.844 3.235 -16.637 1.00 81.75 100 ASN A O 1
ATOM 804 N N . GLN A 1 101 ? 2.890 1.353 -17.286 1.00 78.19 101 GLN A N 1
ATOM 805 C CA . GLN A 1 101 ? 3.786 1.234 -16.129 1.00 78.19 101 GLN A CA 1
ATOM 806 C C . GLN A 1 101 ? 4.673 2.478 -15.932 1.00 78.19 101 GLN A C 1
ATOM 808 O O . GLN A 1 101 ? 4.931 2.881 -14.800 1.00 78.19 101 GLN A O 1
ATOM 813 N N . ASP A 1 102 ? 5.026 3.177 -17.019 1.00 77.12 102 ASP A N 1
ATOM 814 C CA . ASP A 1 102 ? 5.780 4.444 -16.973 1.00 77.12 102 ASP A CA 1
ATOM 815 C C . ASP A 1 102 ? 4.993 5.597 -16.336 1.00 77.12 102 ASP A C 1
ATOM 817 O O . ASP A 1 102 ? 5.554 6.638 -16.012 1.00 77.12 102 ASP A O 1
ATOM 821 N N . LYS A 1 103 ? 3.673 5.440 -16.202 1.00 75.12 103 LYS A N 1
ATOM 822 C CA . LYS A 1 103 ? 2.774 6.432 -15.605 1.00 75.12 103 LYS A CA 1
ATOM 823 C C . LYS A 1 103 ? 2.277 6.034 -14.222 1.00 75.12 103 LYS A C 1
ATOM 825 O O . LYS A 1 103 ? 1.817 6.903 -13.500 1.00 75.12 103 LYS A O 1
ATOM 830 N N . MET A 1 104 ? 2.295 4.747 -13.885 1.00 86.50 104 MET A N 1
ATOM 831 C CA . MET A 1 104 ? 1.934 4.233 -12.565 1.00 86.50 104 MET A CA 1
ATOM 832 C C . MET A 1 104 ? 2.367 2.776 -12.473 1.00 86.50 104 MET A C 1
ATOM 834 O O . MET A 1 104 ? 1.965 1.966 -13.315 1.00 86.50 104 MET A O 1
ATOM 838 N N . ARG A 1 105 ? 3.144 2.448 -11.440 1.00 89.25 105 ARG A N 1
ATOM 839 C CA . ARG A 1 105 ? 3.442 1.051 -11.083 1.00 89.25 105 ARG A CA 1
ATOM 840 C C . ARG A 1 105 ? 2.527 0.536 -9.983 1.00 89.25 105 ARG A C 1
ATOM 842 O O . ARG A 1 105 ? 2.090 -0.608 -10.045 1.00 89.25 105 ARG A O 1
ATOM 849 N N . GLY A 1 106 ? 2.188 1.392 -9.026 1.00 91.88 106 GLY A N 1
ATOM 850 C CA . GLY A 1 106 ? 1.220 1.108 -7.979 1.00 91.88 106 GLY A CA 1
ATOM 851 C C . GLY A 1 106 ? 0.751 2.378 -7.284 1.00 91.88 106 GLY A C 1
ATOM 852 O O . GLY A 1 106 ? 1.187 3.475 -7.638 1.00 91.88 106 GLY A O 1
ATOM 853 N N . PHE A 1 107 ? -0.187 2.229 -6.356 1.00 92.25 107 PHE A N 1
ATOM 854 C CA . PHE A 1 107 ? -0.523 3.256 -5.372 1.00 92.25 107 PHE A CA 1
ATOM 855 C C . PHE A 1 107 ? -1.210 2.653 -4.149 1.00 92.25 107 PHE A C 1
ATOM 857 O O . PHE A 1 107 ? -1.878 1.620 -4.260 1.00 92.25 107 PHE A O 1
ATOM 864 N N . ALA A 1 108 ? -1.122 3.354 -3.023 1.00 93.44 108 ALA A N 1
ATOM 865 C CA . ALA A 1 108 ? -1.792 3.025 -1.775 1.00 93.44 108 ALA A CA 1
ATOM 866 C C . ALA A 1 108 ? -2.863 4.069 -1.422 1.00 93.44 108 ALA A C 1
ATOM 868 O O . ALA A 1 108 ? -2.655 5.281 -1.529 1.00 93.44 108 ALA A O 1
ATOM 869 N N . LEU A 1 109 ? -4.019 3.600 -0.957 1.00 93.81 109 LEU A N 1
ATOM 870 C CA . LEU A 1 109 ? -5.029 4.418 -0.293 1.00 93.81 109 LEU A CA 1
ATOM 871 C C . LEU A 1 109 ? -5.073 4.018 1.180 1.00 93.81 109 LEU A C 1
ATOM 873 O O . LEU A 1 109 ? -5.332 2.862 1.512 1.00 93.81 109 LEU A O 1
ATOM 877 N N . ILE A 1 110 ? -4.810 4.990 2.049 1.00 93.94 110 ILE A N 1
ATOM 878 C CA . ILE A 1 110 ? -4.685 4.771 3.488 1.00 93.94 110 ILE A CA 1
ATOM 879 C C . ILE A 1 110 ? -6.064 4.878 4.133 1.00 93.94 110 ILE A C 1
ATOM 881 O O . ILE A 1 110 ? -6.746 5.885 3.955 1.00 93.94 110 ILE A O 1
ATOM 885 N N . ASP A 1 111 ? -6.461 3.849 4.870 1.00 95.31 111 ASP A N 1
ATOM 886 C CA . ASP A 1 111 ? -7.620 3.839 5.762 1.00 95.31 111 ASP A CA 1
ATOM 887 C C . ASP A 1 111 ? -7.405 2.716 6.790 1.00 95.31 111 ASP A C 1
ATOM 889 O O . ASP A 1 111 ? -6.783 1.702 6.475 1.00 95.31 111 ASP A O 1
ATOM 893 N N . HIS A 1 112 ? -7.867 2.901 8.026 1.00 96.69 112 HIS A N 1
ATOM 894 C CA . HIS A 1 112 ? -7.646 1.922 9.093 1.00 96.69 112 HIS A CA 1
ATOM 895 C C . HIS A 1 112 ? -8.582 0.706 9.014 1.00 96.69 112 HIS A C 1
ATOM 897 O O . HIS A 1 112 ? -8.310 -0.296 9.663 1.00 96.69 112 HIS A O 1
ATOM 903 N N . LEU A 1 113 ? -9.674 0.766 8.253 1.00 97.50 113 LEU A N 1
ATOM 904 C CA . LEU A 1 113 ? -10.625 -0.337 8.077 1.00 97.50 113 LEU A CA 1
ATOM 905 C C . LEU A 1 113 ? -10.531 -0.964 6.687 1.00 97.50 113 LEU A C 1
ATOM 907 O O . LEU A 1 113 ? -10.726 -2.173 6.545 1.00 97.50 113 LEU A O 1
ATOM 911 N N . ALA A 1 114 ? -10.229 -0.148 5.674 1.00 97.38 114 ALA A N 1
ATOM 912 C CA . ALA A 1 114 ? -10.105 -0.583 4.289 1.00 97.38 114 ALA A CA 1
ATOM 913 C C . ALA A 1 114 ? -8.871 0.009 3.581 1.00 97.38 114 ALA A C 1
ATOM 915 O O . ALA A 1 114 ? -9.014 0.776 2.623 1.00 97.38 114 ALA A O 1
ATOM 916 N N . PRO A 1 115 ? -7.640 -0.326 4.004 1.00 97.31 115 PRO A N 1
ATOM 917 C CA . PRO A 1 115 ? -6.454 0.048 3.250 1.00 97.31 115 PRO A CA 1
ATOM 918 C C . PRO A 1 115 ? -6.451 -0.676 1.900 1.00 97.31 115 PRO A C 1
ATOM 920 O O . PRO A 1 115 ? -6.772 -1.862 1.811 1.00 97.31 115 PRO A O 1
ATOM 923 N N . VAL A 1 116 ? -6.105 0.046 0.834 1.00 97.62 116 VAL A N 1
ATOM 924 C CA . VAL A 1 116 ? -6.121 -0.477 -0.539 1.00 97.62 116 VAL A CA 1
ATOM 925 C C . VAL A 1 116 ? -4.759 -0.285 -1.183 1.00 97.62 116 VAL A C 1
ATOM 927 O O . VAL A 1 116 ? -4.242 0.827 -1.207 1.00 97.62 116 VAL A O 1
ATOM 930 N N . ILE A 1 117 ? -4.236 -1.337 -1.806 1.00 97.00 117 ILE A N 1
ATOM 931 C CA . ILE A 1 117 ? -3.103 -1.266 -2.728 1.00 97.00 117 ILE A CA 1
ATOM 932 C C . ILE A 1 117 ? -3.608 -1.552 -4.137 1.00 97.00 117 ILE A C 1
ATOM 934 O O . ILE A 1 117 ? -4.346 -2.508 -4.370 1.00 97.00 117 ILE A O 1
ATOM 938 N N . LEU A 1 118 ? -3.179 -0.753 -5.108 1.00 96.12 118 LEU A N 1
ATOM 939 C CA . LEU A 1 118 ? -3.293 -1.091 -6.518 1.00 96.12 118 LEU A CA 1
ATOM 940 C C . LEU A 1 118 ? -1.905 -1.348 -7.097 1.00 96.12 118 LEU A C 1
ATOM 942 O O . LEU A 1 118 ? -1.009 -0.535 -6.908 1.00 96.12 118 LEU A O 1
ATOM 946 N N . ILE A 1 119 ? -1.751 -2.433 -7.856 1.00 95.12 119 ILE A N 1
ATOM 947 C CA . ILE A 1 119 ? -0.532 -2.739 -8.617 1.00 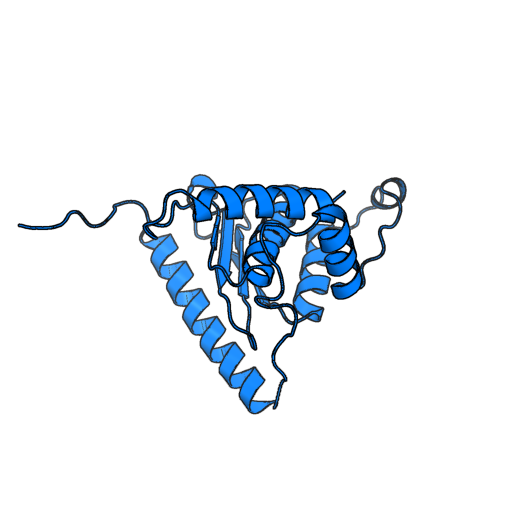95.12 119 ILE A CA 1
ATOM 948 C C . ILE A 1 119 ? -0.815 -2.802 -10.122 1.00 95.12 119 ILE A C 1
ATOM 950 O O . ILE A 1 119 ? -1.892 -3.221 -10.568 1.00 95.12 119 ILE A O 1
ATOM 954 N N . ASN A 1 120 ? 0.161 -2.394 -10.929 1.00 92.81 120 ASN A N 1
ATOM 955 C CA . ASN A 1 120 ? 0.063 -2.451 -12.378 1.00 92.81 120 ASN A CA 1
ATOM 956 C C . ASN A 1 120 ? 0.327 -3.875 -12.878 1.00 92.81 120 ASN A C 1
ATOM 958 O O . ASN A 1 120 ? 1.422 -4.412 -12.736 1.00 92.81 120 ASN A O 1
ATOM 962 N N . GLY A 1 121 ? -0.671 -4.483 -13.518 1.00 93.00 121 GLY A N 1
ATOM 963 C CA . GLY A 1 121 ? -0.599 -5.847 -14.046 1.00 93.00 121 GLY A CA 1
ATOM 964 C C . GLY A 1 121 ? 0.378 -6.035 -15.212 1.00 93.00 121 GLY A C 1
ATOM 965 O O . GLY A 1 121 ? 0.624 -7.175 -15.597 1.00 93.00 121 GLY A O 1
ATOM 966 N N . LYS A 1 122 ? 0.902 -4.947 -15.797 1.00 90.94 122 LYS A N 1
ATOM 967 C CA . LYS A 1 122 ? 1.859 -4.998 -16.918 1.00 90.94 122 LYS A CA 1
ATOM 968 C C . LYS A 1 122 ? 3.283 -5.347 -16.491 1.00 90.94 122 LYS A C 1
ATOM 970 O O . LYS A 1 122 ? 4.035 -5.862 -17.313 1.00 90.94 122 LYS A O 1
ATOM 975 N N . ASP A 1 123 ? 3.632 -5.112 -15.228 1.00 87.69 123 ASP A N 1
ATOM 976 C CA . ASP A 1 123 ? 4.954 -5.442 -14.704 1.00 87.69 123 ASP A CA 1
ATOM 977 C C . ASP A 1 123 ? 5.115 -6.966 -14.487 1.00 87.69 123 ASP A C 1
ATOM 979 O O . ASP A 1 123 ? 4.157 -7.673 -14.127 1.00 87.69 123 ASP A O 1
ATOM 983 N N . PRO A 1 124 ? 6.334 -7.516 -14.658 1.00 90.25 124 PRO A N 1
ATOM 984 C CA . PRO A 1 124 ? 6.608 -8.916 -14.348 1.00 90.25 124 PRO A CA 1
ATOM 985 C C . PRO A 1 124 ? 6.358 -9.213 -12.861 1.00 90.25 124 PRO A C 1
ATOM 987 O O . PRO A 1 124 ? 6.405 -8.324 -12.012 1.00 90.25 124 PRO A O 1
ATOM 990 N N . SER A 1 125 ? 6.107 -10.486 -12.528 1.00 89.44 125 SER A N 1
ATOM 991 C CA . SER A 1 125 ? 5.695 -10.902 -11.174 1.00 89.44 125 SER A CA 1
ATOM 992 C C . SER A 1 125 ? 6.618 -10.385 -10.068 1.00 89.44 125 SER A C 1
ATOM 994 O O . SER A 1 125 ? 6.124 -9.964 -9.031 1.00 89.44 125 SER A O 1
ATOM 996 N N . GLN A 1 126 ? 7.937 -10.400 -10.279 1.00 88.88 126 GLN A N 1
ATOM 997 C CA . GLN A 1 126 ? 8.905 -9.930 -9.285 1.00 88.88 126 GLN A CA 1
ATOM 998 C C . GLN A 1 126 ? 8.814 -8.414 -9.058 1.00 88.88 126 GLN A C 1
ATOM 1000 O O . GLN A 1 126 ? 8.818 -7.968 -7.914 1.00 88.88 126 GLN A O 1
ATOM 1005 N N . ALA A 1 127 ? 8.674 -7.629 -10.132 1.00 90.50 127 ALA A N 1
ATOM 1006 C CA . ALA A 1 127 ? 8.507 -6.181 -10.038 1.00 90.50 127 ALA A CA 1
ATOM 1007 C C . ALA A 1 127 ? 7.186 -5.817 -9.346 1.00 90.50 127 ALA A C 1
ATOM 1009 O O . ALA A 1 127 ? 7.164 -4.931 -8.499 1.00 90.50 127 ALA A O 1
ATOM 1010 N N . ARG A 1 128 ? 6.110 -6.566 -9.619 1.00 93.44 128 ARG A N 1
ATOM 1011 C CA . ARG A 1 128 ? 4.837 -6.418 -8.903 1.00 93.44 128 ARG A CA 1
ATOM 1012 C C . ARG A 1 128 ? 4.937 -6.755 -7.418 1.00 93.44 128 ARG A C 1
ATOM 1014 O O . ARG A 1 128 ? 4.334 -6.045 -6.624 1.00 93.44 128 ARG A O 1
ATOM 1021 N N . SER A 1 129 ? 5.694 -7.786 -7.031 1.00 93.94 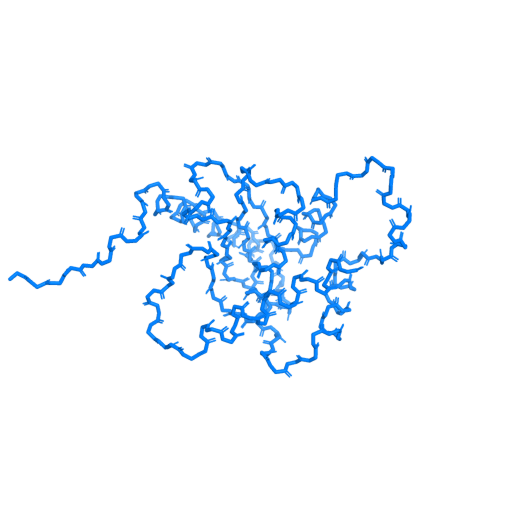129 SER A N 1
ATOM 1022 C CA . SER A 1 129 ? 5.932 -8.085 -5.611 1.00 93.94 129 SER A CA 1
ATOM 1023 C C . SER A 1 129 ? 6.675 -6.941 -4.923 1.00 93.94 129 SER A C 1
ATOM 1025 O O . SER A 1 129 ? 6.312 -6.552 -3.820 1.00 93.94 129 SER A O 1
ATOM 1027 N N . PHE A 1 130 ? 7.678 -6.359 -5.589 1.00 94.12 130 PHE A N 1
ATOM 1028 C CA . PHE A 1 130 ? 8.380 -5.186 -5.071 1.00 94.12 130 PHE A CA 1
ATOM 1029 C C . PHE A 1 130 ? 7.433 -3.995 -4.901 1.00 94.12 130 PHE A C 1
ATOM 1031 O O . PHE A 1 130 ? 7.382 -3.398 -3.831 1.00 94.12 130 PHE A O 1
ATOM 1038 N N . THR A 1 131 ? 6.627 -3.687 -5.920 1.00 95.25 131 THR A N 1
ATOM 1039 C CA . THR A 1 131 ? 5.628 -2.616 -5.835 1.00 95.25 131 THR A CA 1
ATOM 1040 C C . THR A 1 131 ? 4.598 -2.872 -4.738 1.00 95.25 131 THR A C 1
ATOM 1042 O O . THR A 1 131 ? 4.259 -1.943 -4.020 1.00 95.25 131 THR A O 1
ATOM 1045 N N . LEU A 1 132 ? 4.132 -4.110 -4.554 1.00 96.69 132 LEU A N 1
ATOM 1046 C CA . LEU A 1 132 ? 3.207 -4.456 -3.473 1.00 96.69 132 LEU A CA 1
ATOM 1047 C C . LEU A 1 132 ? 3.776 -4.054 -2.107 1.00 96.69 132 LEU A C 1
ATOM 1049 O O . LEU A 1 132 ? 3.092 -3.383 -1.343 1.00 96.69 132 LEU A O 1
ATOM 1053 N N . PHE A 1 133 ? 5.029 -4.411 -1.816 1.00 96.81 133 PHE A N 1
ATOM 1054 C CA . PHE A 1 133 ? 5.650 -4.067 -0.535 1.00 96.81 133 PHE A CA 1
ATOM 1055 C C . PHE A 1 133 ? 6.056 -2.600 -0.420 1.00 96.81 133 PHE A C 1
ATOM 1057 O O . PHE A 1 133 ? 6.008 -2.046 0.676 1.00 96.81 133 PHE A O 1
ATOM 1064 N N . HIS A 1 134 ? 6.380 -1.949 -1.537 1.00 95.88 134 HIS A N 1
ATOM 1065 C CA . HIS A 1 134 ? 6.567 -0.503 -1.572 1.00 95.88 134 HIS A CA 1
ATOM 1066 C C . HIS A 1 134 ? 5.270 0.219 -1.168 1.00 95.88 134 HIS A C 1
ATOM 1068 O O . HIS A 1 134 ? 5.278 1.072 -0.289 1.00 95.88 134 HIS A O 1
ATOM 1074 N N . GLU A 1 135 ? 4.128 -0.157 -1.746 1.00 96.25 135 GLU A N 1
ATOM 1075 C CA . GLU A 1 135 ? 2.834 0.438 -1.390 1.00 96.25 135 GLU A CA 1
ATOM 1076 C C . GLU A 1 135 ? 2.363 0.030 0.015 1.00 96.25 135 GLU A C 1
ATOM 1078 O O . GLU A 1 135 ? 1.726 0.813 0.717 1.00 96.25 135 GLU A O 1
ATOM 1083 N N . PHE A 1 136 ? 2.724 -1.167 0.480 1.00 97.25 136 PHE A N 1
ATOM 1084 C CA . PHE A 1 136 ? 2.477 -1.574 1.863 1.00 97.25 136 PHE A CA 1
ATOM 1085 C C . PHE A 1 136 ? 3.281 -0.726 2.863 1.00 97.25 136 PHE A C 1
ATOM 1087 O O . PHE A 1 136 ? 2.759 -0.370 3.917 1.00 97.25 136 PHE A O 1
ATOM 1094 N N . SER A 1 137 ? 4.510 -0.321 2.519 1.00 96.75 137 SER A N 1
ATOM 1095 C CA . SER A 1 137 ? 5.297 0.639 3.309 1.00 96.75 137 SER A CA 1
ATOM 1096 C C . SER A 1 137 ? 4.557 1.965 3.499 1.00 96.75 137 SER A C 1
ATOM 1098 O O . SER A 1 137 ? 4.465 2.469 4.618 1.00 96.75 137 SER A O 1
ATOM 1100 N N . HIS A 1 138 ? 3.944 2.498 2.438 1.00 95.19 138 HIS A N 1
ATOM 1101 C CA . HIS A 1 138 ? 3.116 3.710 2.516 1.00 95.19 138 HIS A CA 1
ATOM 1102 C C . HIS A 1 138 ? 1.936 3.554 3.490 1.00 95.19 138 HIS A C 1
ATOM 1104 O O . HIS A 1 138 ? 1.633 4.477 4.251 1.00 95.19 138 HIS A O 1
ATOM 1110 N N . ILE A 1 139 ? 1.320 2.365 3.553 1.00 96.50 139 ILE A N 1
ATOM 1111 C CA . ILE A 1 139 ? 0.278 2.042 4.545 1.00 96.50 139 ILE A CA 1
ATOM 1112 C C . ILE A 1 139 ? 0.827 2.040 5.972 1.00 96.50 139 ILE A C 1
ATOM 1114 O O . ILE A 1 139 ? 0.227 2.664 6.850 1.00 96.50 139 ILE A O 1
ATOM 1118 N N . LEU A 1 140 ? 1.971 1.393 6.203 1.00 97.06 140 LEU A N 1
ATOM 1119 C CA . LEU A 1 140 ? 2.624 1.362 7.516 1.00 97.06 140 LEU A CA 1
ATOM 1120 C C . LEU A 1 140 ? 2.998 2.768 7.998 1.00 97.06 140 LEU A C 1
ATOM 1122 O O . LEU A 1 140 ? 2.821 3.082 9.170 1.00 97.06 140 LEU A O 1
ATOM 1126 N N . LEU A 1 141 ? 3.465 3.633 7.096 1.00 94.56 141 LEU A N 1
ATOM 1127 C CA . LEU A 1 141 ? 3.817 5.023 7.400 1.00 94.56 141 LEU A CA 1
ATOM 1128 C C . LEU A 1 141 ? 2.592 5.942 7.547 1.00 94.56 141 LEU A C 1
ATOM 1130 O O . LEU A 1 141 ? 2.719 7.074 8.017 1.00 94.56 141 LEU A O 1
ATOM 1134 N N . GLY A 1 142 ? 1.407 5.502 7.109 1.00 91.62 142 GLY A N 1
ATOM 1135 C CA . GLY A 1 142 ? 0.209 6.341 7.065 1.00 91.62 142 GLY A CA 1
ATOM 1136 C C . GLY A 1 142 ? 0.336 7.513 6.087 1.00 91.62 142 GLY A C 1
ATOM 1137 O O . GLY A 1 142 ? -0.303 8.553 6.268 1.00 91.62 142 GLY A O 1
ATOM 1138 N N . LYS A 1 143 ? 1.195 7.383 5.071 1.00 84.31 143 LYS A N 1
ATOM 1139 C CA . LYS A 1 143 ? 1.469 8.423 4.076 1.00 84.31 143 LYS A CA 1
ATOM 1140 C C . LYS A 1 143 ? 0.937 7.946 2.727 1.00 84.31 143 LYS A C 1
ATOM 1142 O O . LYS A 1 143 ? 1.352 6.890 2.269 1.00 84.31 143 LYS A O 1
ATOM 1147 N N . PRO A 1 144 ? -0.006 8.660 2.090 1.00 68.06 144 PRO A N 1
ATOM 1148 C CA . PRO A 1 144 ? -0.502 8.246 0.785 1.00 68.06 144 PRO A CA 1
ATOM 1149 C C . PRO A 1 144 ? 0.612 8.325 -0.270 1.00 68.06 144 PRO A C 1
ATOM 1151 O O . PRO A 1 144 ? 1.369 9.295 -0.304 1.00 68.06 144 PRO A O 1
ATOM 1154 N N . GLY A 1 145 ? 0.650 7.319 -1.145 1.00 59.97 145 GLY A N 1
ATOM 1155 C CA . GLY A 1 145 ? 1.667 7.109 -2.174 1.00 59.97 145 GLY A CA 1
ATOM 1156 C C . GLY A 1 145 ? 1.047 6.651 -3.508 1.00 59.97 145 GLY A C 1
ATOM 1157 O O . GLY A 1 145 ? -0.011 6.032 -3.526 1.00 59.97 145 GLY A O 1
ATOM 1158 N N . VAL A 1 146 ? 1.659 7.003 -4.638 1.00 57.47 146 VAL A N 1
ATOM 1159 C CA . VAL A 1 146 ? 1.357 6.631 -6.025 1.00 57.47 146 VAL A CA 1
ATOM 1160 C C . VAL A 1 146 ? 2.735 6.486 -6.638 1.00 57.47 146 VAL A C 1
ATOM 1162 O O . VAL A 1 146 ? 3.344 7.464 -7.079 1.00 57.47 146 VAL A O 1
ATOM 1165 N N . SER A 1 147 ? 3.245 5.259 -6.637 1.00 55.72 147 SER A N 1
ATOM 1166 C CA . SER A 1 147 ? 4.514 4.946 -7.274 1.00 55.72 147 SER A CA 1
ATOM 1167 C C . SER A 1 147 ? 4.536 5.426 -8.725 1.00 55.72 147 SER A C 1
ATOM 1169 O O . SER A 1 147 ? 3.655 5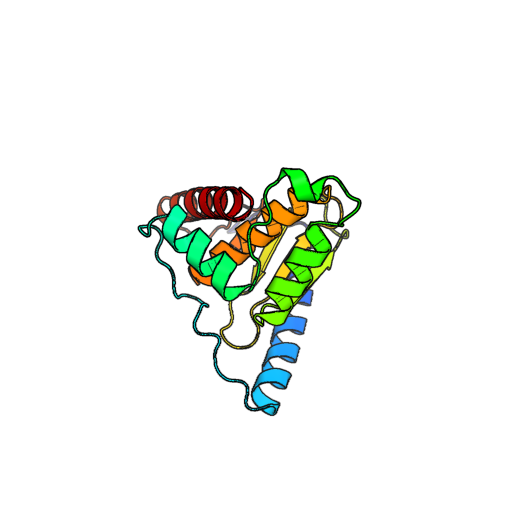.101 -9.533 1.00 55.72 147 SER A O 1
ATOM 1171 N N . ASN A 1 148 ? 5.625 6.113 -9.077 1.00 51.16 148 ASN A N 1
ATOM 1172 C CA . ASN A 1 148 ? 5.926 6.643 -10.409 1.00 51.16 148 ASN A CA 1
ATOM 1173 C C . ASN A 1 148 ? 5.143 7.905 -10.828 1.00 51.16 148 ASN A C 1
ATOM 1175 O O . ASN A 1 148 ? 5.282 8.344 -11.969 1.00 51.16 148 ASN A O 1
ATOM 1179 N N . VAL A 1 149 ? 4.373 8.526 -9.924 1.00 48.16 149 VAL A N 1
ATOM 1180 C CA . VAL A 1 149 ? 3.901 9.905 -10.114 1.00 48.16 149 VAL A CA 1
ATOM 1181 C C . VAL A 1 149 ? 4.451 10.776 -9.003 1.00 48.16 149 VAL A C 1
ATOM 1183 O O . VAL A 1 149 ? 4.235 10.510 -7.825 1.00 48.16 149 VAL A O 1
ATOM 1186 N N . ARG A 1 150 ? 5.164 11.841 -9.373 1.00 38.28 150 ARG A N 1
ATOM 1187 C CA . ARG A 1 150 ? 5.576 12.858 -8.407 1.00 38.28 150 ARG A CA 1
ATOM 1188 C C . ARG A 1 150 ? 4.307 13.494 -7.856 1.00 38.28 150 ARG A C 1
ATOM 1190 O O . ARG A 1 150 ? 3.617 14.220 -8.569 1.00 38.28 150 ARG A O 1
ATOM 1197 N N . PHE A 1 151 ? 3.970 13.229 -6.599 1.00 41.91 151 PHE A N 1
ATOM 1198 C CA . PHE A 1 151 ? 2.926 14.020 -5.972 1.00 41.91 151 PHE A CA 1
ATOM 1199 C C . PHE A 1 151 ? 3.379 15.462 -5.873 1.00 41.91 151 PHE A C 1
ATOM 1201 O O . PHE A 1 151 ? 4.438 15.768 -5.334 1.00 41.91 151 PHE A O 1
ATOM 1208 N N . ALA A 1 152 ? 2.501 16.355 -6.302 1.00 31.48 152 ALA A N 1
ATOM 1209 C CA . ALA A 1 152 ? 2.532 17.749 -5.909 1.00 31.48 152 ALA A CA 1
ATOM 1210 C C . ALA A 1 152 ? 1.980 17.932 -4.478 1.00 31.48 152 ALA A C 1
ATOM 1212 O O . ALA A 1 152 ? 1.173 18.826 -4.242 1.00 31.48 152 ALA A O 1
ATOM 1213 N N . TYR A 1 153 ? 2.391 17.094 -3.517 1.00 38.25 153 TYR A N 1
ATOM 1214 C CA . TYR A 1 153 ? 2.315 17.479 -2.110 1.00 38.25 153 TYR A CA 1
ATOM 1215 C C . TYR A 1 153 ? 3.604 18.240 -1.805 1.00 38.25 153 TYR A C 1
ATOM 1217 O O . TYR A 1 153 ? 4.701 17.688 -1.794 1.00 38.25 153 TYR A O 1
ATOM 1225 N N . GLN A 1 154 ? 3.466 19.557 -1.692 1.00 34.59 154 GLN A N 1
ATOM 1226 C CA . GLN A 1 154 ? 4.554 20.486 -1.419 1.00 34.59 154 GLN A CA 1
ATOM 1227 C C . GLN A 1 154 ? 5.274 20.093 -0.119 1.00 34.59 154 GLN A C 1
ATOM 1229 O O . GLN A 1 154 ? 4.679 20.108 0.953 1.00 34.59 154 GLN A O 1
ATOM 1234 N N . GLY A 1 155 ? 6.556 19.740 -0.247 1.00 39.69 155 GLY A N 1
ATOM 1235 C CA . GLY A 1 155 ? 7.448 19.344 0.845 1.00 39.69 155 GLY A CA 1
ATOM 1236 C C . GLY A 1 155 ? 8.577 18.455 0.318 1.00 39.69 155 GLY A C 1
ATOM 1237 O O . GLY A 1 155 ? 8.543 17.237 0.471 1.00 39.69 155 GLY A O 1
ATOM 1238 N N . MET A 1 156 ? 9.563 19.043 -0.369 1.00 46.22 156 MET A N 1
ATOM 1239 C CA . MET A 1 156 ? 10.605 18.319 -1.128 1.00 46.22 156 MET A CA 1
ATOM 1240 C C . MET A 1 156 ? 11.662 17.590 -0.261 1.00 46.22 156 MET A C 1
ATOM 1242 O O . MET A 1 156 ? 12.651 17.110 -0.804 1.00 46.22 156 MET A O 1
ATOM 1246 N N . GLY A 1 157 ? 11.461 17.470 1.058 1.00 53.81 157 GLY A N 1
ATOM 1247 C CA . GLY A 1 157 ? 12.317 16.693 1.969 1.00 53.81 157 GLY A CA 1
ATOM 1248 C C . GLY A 1 157 ? 11.685 15.354 2.361 1.00 53.81 157 GLY A C 1
ATOM 1249 O O . GLY A 1 157 ? 12.163 14.297 1.951 1.00 53.81 157 GLY A O 1
ATOM 1250 N N . ASP A 1 158 ? 10.564 15.410 3.083 1.00 64.50 158 ASP A N 1
ATOM 1251 C CA . ASP A 1 158 ? 9.886 14.235 3.656 1.00 64.50 158 ASP A CA 1
ATOM 1252 C C . ASP A 1 158 ? 9.496 13.193 2.600 1.00 64.50 158 ASP A C 1
ATOM 1254 O O . ASP A 1 158 ? 9.658 11.994 2.816 1.00 64.50 158 ASP A O 1
ATOM 1258 N N . THR A 1 159 ? 9.051 13.637 1.420 1.00 76.19 159 THR A N 1
ATOM 1259 C CA . THR A 1 159 ? 8.639 12.726 0.338 1.00 76.19 159 THR A CA 1
ATOM 1260 C C . THR A 1 159 ? 9.809 11.870 -0.154 1.00 76.19 159 THR A C 1
ATOM 1262 O O . THR A 1 159 ? 9.650 10.675 -0.372 1.00 76.19 159 THR A O 1
ATOM 1265 N N . ALA A 1 160 ? 11.012 12.440 -0.285 1.00 82.06 160 ALA A N 1
ATOM 1266 C CA . ALA A 1 160 ? 12.175 11.689 -0.758 1.00 82.06 160 ALA A CA 1
ATOM 1267 C C . ALA A 1 160 ? 12.636 10.646 0.270 1.00 82.06 160 ALA A C 1
ATOM 1269 O O . ALA A 1 160 ? 12.973 9.522 -0.102 1.00 82.06 160 ALA A O 1
ATOM 1270 N N . GLN A 1 161 ? 12.610 10.995 1.560 1.00 87.56 161 GLN A N 1
ATOM 1271 C CA . GLN A 1 161 ? 12.951 10.061 2.633 1.00 87.56 161 GLN A CA 1
ATOM 1272 C C . GLN A 1 161 ? 11.955 8.895 2.696 1.00 87.56 161 GLN A C 1
ATOM 1274 O O . GLN A 1 161 ? 12.379 7.748 2.821 1.00 87.56 161 GLN A O 1
ATOM 1279 N N . ILE A 1 162 ? 10.655 9.171 2.547 1.00 90.50 162 ILE A N 1
ATOM 1280 C CA . ILE A 1 162 ? 9.598 8.149 2.503 1.00 90.50 162 ILE A CA 1
ATOM 1281 C C . ILE A 1 162 ? 9.812 7.175 1.337 1.00 90.50 162 ILE A C 1
ATOM 1283 O O . ILE A 1 162 ? 9.705 5.965 1.525 1.00 90.50 162 ILE A O 1
ATOM 1287 N N . GLU A 1 163 ? 10.139 7.672 0.144 1.00 89.31 163 GLU A N 1
ATOM 1288 C CA . GLU A 1 163 ? 10.367 6.827 -1.037 1.00 89.31 163 GLU A CA 1
ATOM 1289 C C . GLU A 1 163 ? 11.625 5.956 -0.891 1.00 89.31 163 GLU A C 1
ATOM 1291 O O . GLU A 1 163 ? 11.609 4.767 -1.216 1.00 89.31 163 GLU A O 1
ATOM 1296 N N . VAL A 1 164 ? 12.718 6.516 -0.355 1.00 92.00 164 VAL A N 1
ATOM 1297 C CA . VAL A 1 164 ? 13.947 5.757 -0.058 1.00 92.00 164 VAL A CA 1
ATOM 1298 C C . VAL A 1 164 ? 13.677 4.677 0.987 1.00 92.00 164 VAL A C 1
ATOM 1300 O O . VAL A 1 164 ? 14.055 3.523 0.784 1.00 92.00 164 VAL A O 1
ATOM 1303 N N . PHE A 1 165 ? 12.982 5.030 2.068 1.00 94.69 165 PHE A N 1
ATOM 1304 C CA . PHE A 1 165 ? 12.580 4.095 3.114 1.00 94.69 165 PHE A CA 1
ATOM 1305 C C . PHE A 1 165 ? 11.701 2.971 2.555 1.00 94.69 165 PHE A C 1
ATOM 1307 O O . PHE A 1 165 ? 11.969 1.798 2.797 1.00 94.69 165 PHE A O 1
ATOM 1314 N N . SER A 1 166 ? 10.697 3.312 1.745 1.00 94.75 166 SER A N 1
ATOM 1315 C CA . SER A 1 166 ? 9.759 2.342 1.170 1.00 94.75 166 SER A CA 1
ATOM 1316 C C . SER A 1 166 ? 10.438 1.385 0.194 1.00 94.75 166 SER A C 1
ATOM 1318 O O . SER A 1 166 ? 10.134 0.193 0.190 1.00 94.75 166 SER A O 1
ATOM 1320 N N . ASN A 1 167 ? 11.422 1.863 -0.572 1.00 95.06 167 ASN A N 1
ATOM 1321 C CA . ASN A 1 167 ? 12.261 1.001 -1.403 1.00 95.06 167 ASN A CA 1
ATOM 1322 C C . ASN A 1 167 ? 13.135 0.056 -0.568 1.00 95.06 167 ASN A C 1
ATOM 1324 O O . ASN A 1 167 ? 13.237 -1.126 -0.902 1.00 95.06 167 ASN A O 1
ATOM 1328 N N . ALA A 1 168 ? 13.750 0.558 0.507 1.00 96.38 168 ALA A N 1
ATOM 1329 C CA . ALA A 1 168 ? 14.573 -0.253 1.400 1.00 96.38 168 ALA A CA 1
ATOM 1330 C C . ALA A 1 168 ? 13.741 -1.337 2.097 1.00 96.38 168 ALA A C 1
ATOM 1332 O O . ALA A 1 168 ? 14.134 -2.502 2.096 1.00 96.38 168 ALA A O 1
ATOM 1333 N N . LEU A 1 169 ? 12.559 -0.984 2.611 1.00 96.69 169 LEU A N 1
ATOM 1334 C CA . LEU A 1 169 ? 11.656 -1.935 3.251 1.00 96.69 169 LEU A CA 1
ATOM 1335 C C . LEU A 1 169 ? 11.161 -2.997 2.263 1.00 96.69 169 LEU A C 1
ATOM 1337 O O . LEU A 1 169 ? 11.171 -4.182 2.587 1.00 96.69 169 LEU A O 1
ATOM 1341 N N . ALA A 1 170 ? 10.774 -2.602 1.047 1.00 95.25 170 ALA A N 1
ATOM 1342 C CA . ALA A 1 170 ? 10.327 -3.545 0.024 1.00 95.25 170 ALA A CA 1
ATOM 1343 C C . ALA A 1 170 ? 11.422 -4.550 -0.362 1.00 95.25 170 ALA A C 1
ATOM 1345 O O . ALA A 1 170 ? 11.146 -5.744 -0.499 1.00 95.25 170 ALA A O 1
ATOM 1346 N N . ALA A 1 171 ? 12.663 -4.079 -0.514 1.00 94.00 171 ALA A N 1
ATOM 1347 C CA . ALA A 1 171 ? 13.808 -4.943 -0.776 1.00 94.00 171 ALA A CA 1
ATOM 1348 C C . ALA A 1 171 ? 14.074 -5.900 0.395 1.00 94.00 171 ALA A C 1
ATOM 1350 O O . ALA A 1 171 ? 14.267 -7.092 0.165 1.00 94.00 171 ALA A O 1
ATOM 1351 N N . GLU A 1 172 ? 14.040 -5.393 1.630 1.00 94.88 172 GLU A N 1
ATOM 1352 C CA . GLU A 1 172 ? 14.337 -6.180 2.826 1.00 94.88 172 GLU A CA 1
ATOM 1353 C C . GLU A 1 172 ? 13.273 -7.242 3.097 1.00 94.88 172 GLU A C 1
ATOM 1355 O O . GLU A 1 172 ? 13.631 -8.363 3.427 1.00 94.88 172 GLU A O 1
ATOM 1360 N N . VAL A 1 173 ? 11.979 -6.952 2.913 1.00 92.50 173 VAL A N 1
ATOM 1361 C CA . VAL A 1 173 ? 10.895 -7.943 3.086 1.00 92.50 173 VAL A CA 1
ATOM 1362 C C . VAL A 1 173 ? 11.022 -9.102 2.090 1.00 92.50 173 VAL A C 1
ATOM 1364 O O . VAL A 1 173 ? 10.741 -10.252 2.437 1.00 92.50 173 VAL A O 1
ATOM 1367 N N . LEU A 1 174 ? 11.470 -8.807 0.866 1.00 89.44 174 LEU A N 1
ATOM 1368 C CA . LEU A 1 174 ? 11.654 -9.782 -0.213 1.00 89.44 174 LEU A CA 1
ATOM 1369 C C . LEU A 1 174 ? 13.008 -10.507 -0.179 1.00 89.44 174 LEU A C 1
ATOM 1371 O O . LEU A 1 174 ? 13.219 -11.414 -0.994 1.00 89.44 174 LEU A O 1
ATOM 1375 N N . ALA A 1 175 ? 13.924 -10.100 0.704 1.00 84.75 175 ALA A N 1
ATOM 1376 C CA . ALA A 1 175 ? 15.227 -10.735 0.860 1.00 84.75 175 ALA A CA 1
ATOM 1377 C C . ALA A 1 175 ? 15.107 -12.125 1.510 1.00 84.75 175 ALA A C 1
ATOM 1379 O O . ALA A 1 175 ? 15.874 -13.021 1.071 1.00 84.75 175 ALA A O 1
#

=== Feature glossary ===
A reading guide for the features in this record.

Start from the sequence.

  · Sequence gives the chain of amino acids in standard one-letter code (A=alanine, C=cysteine, …, Y=tyrosine), read N→C. It is the only feature that is directly encoded by the gene; all structural features are derived from the folded form of this sequence.

Fold it, and you get atomic coordinates and the backbone conformation that goes with them.

  · The mmCIF table is the protein's shape written out atom by atom. For each backbone N, Cα, C, and carbonyl O, it records an (x, y, z) coordinate triple in Å plus the residue type, chain letter, and residue number.

  · Backbone dihedral angles. Every residue except chain termini has a φ (preceding-C → N → Cα → C) and a ψ (N → Cα → C → next-N). They are reported in degrees following the IUPAC sign convention. Secondary structure is essentially a statement about which (φ, ψ) basin each residue occupies.

  · DSSP 8-state secondary structure assigns each residue one of H (α-helix), G (3₁₀-helix), I (π-helix), E (extended β-strand), B (isolated β-bridge), T (hydrogen-bonded turn), S (bend), or '-' (coil). The assignment is computed from backbone hydrogen-bond geometry via the Kabsch–Sander algorithm.

  · P-SEA three-state annotation labels each residue as helix, strand, or coil based purely on the geometry of the Cα trace. It serves as a fallback when the full backbone (and thus DSSP) is unavailable.

Summarize the fold with a handful of shape descriptors and a per-residue structural alphabet.

  · Radius of gyration (Rg) is the root-mean-square distance of Cα atoms from their centroid — a single number for overall size and compactness. A globular domain of N residues has Rg ≈ 2.2·N^0.38 Å; an extended or disordered chain has a much larger Rg. The Cα contact count is the number of residue pairs whose Cα atoms are within 8 Å and are more than four positions apart in sequence — a standard proxy for tertiary packing density. The bounding box is the smallest axis-aligned box enclosing all Cα atoms.

  · Foldseek's 3Di representation compresses backbone geometry i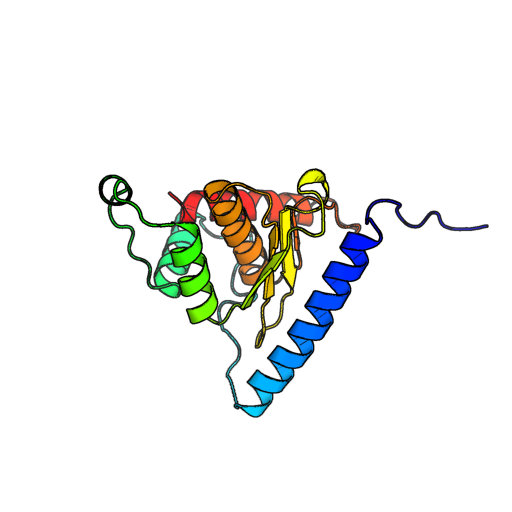nto a per-residue letter drawn from a learned twenty-state alphabet. It captures the tertiary interaction pattern around each residue — which residues are packed against it in space, regardless of where they are in sequence.

  · Accessible surface area quantifies burial. A residue with SASA near zero is packed into the hydrophobic core; one with SASA >100 Å² sits on the surface. Computed here via the Shrake–Rupley numerical algorithm with a 1.4 Å probe.

Ask how reliable the model is.

  · For AlphaFold models, the B-factor field carries pLDDT — the model's own estimate of local accuracy on a 0–100 scale. Regions with pLDDT<50 should be treated as essentially unmodeled; they often correspond to intrinsically disordered segments.

  · For experimental (PDB) structures, the B-factor (temperature factor) quantifies the positional spread of each atom in the crystal — a combination of thermal vibration and static disorder — in units of Å². High B-factors mark flexible loops or poorly resolved regions; low B-factors mark the rigid, well-ordered core.

  · PAE(i, j) answers: if I align the predicted and true structures on residue i, how far off (in Å) do I expect residue j to be? A block-diagonal PAE matrix with low values on the blocks and high values off-diagonal is the signature of a multi-domain protein with confidently predicted domains but uncertain inter-domain orientation.

Place it in context: what it resembles, what it is annotated as, and how it looks.

  · Structural nearest neighbors (via Foldseek easy-search vs the PDB). Reported per hit: target PDB id, E-value, and alignment TM-score. A TM-score above ~0.5 is the conventional threshold for 'same fold'.

  · Functional annotations link the protein to curated databases. InterPro entries identify conserved domains and families by matching the sequence against member-database signatures (Pfam, PROSITE, CDD, …). Gene Ontology (GO) terms describe molecular function, biological process, and cellular component in a controlled vocabulary. CATH places the structure in a hierarchical fold classification (Class/Architecture/Topology/Homologous-superfamily). The organism is t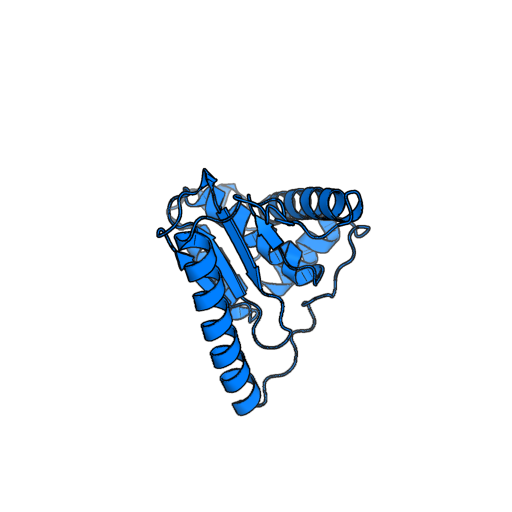he source species.

  · Plot images: a contact map (which residues are close in 3D, as an N×N binary image), a Ramachandran scatter (backbone torsion angles, revealing secondary-structure composition at a glance), and — for AlphaFold structures — a PAE heatmap (pairwise prediction confidence).

  · Structure images are PyMOL renders from six orthogonal camera directions. Cartoon representation draws helices as coils and strands as arrows; sticks shows the backbone as bonds; surface shows the solvent-excluded envelope. Rainbow coloring maps sequence position to hue (blue→red, N→C); chain coloring assigns a distinct color per polypeptide.